Protein AF-A0A1V5NE22-F1 (afdb_monomer_lite)

Foldseek 3Di:
DDDDDDDDDDDDDDDDDDDDDDDDDDPDPPPPPPPPVVPPDDDPVNVVVVVVVVVVVCVVVVVVVLVVVLVVVLVQLQVLQVVLLVLVLVLLVVPLPLFAAFDAPVDPSNCVSSVHDPCNSATPVHGVQQKGFGTWGADSNSPWIKTKIGGHPVDPSHRAFIWIQIPVGIDGGGD

Radius of gyration: 38.91 Å; chains: 1; bounding box: 103×63×62 Å

Structure (mmCIF, N/CA/C/O backbone):
data_AF-A0A1V5NE22-F1
#
_entry.id   AF-A0A1V5NE22-F1
#
loop_
_atom_site.group_PDB
_atom_site.id
_atom_site.type_symbol
_atom_site.label_atom_id
_atom_site.label_alt_id
_atom_site.label_comp_id
_atom_site.label_asym_id
_atom_site.label_entity_id
_atom_site.label_seq_id
_atom_site.pdbx_PDB_ins_code
_atom_site.Cartn_x
_atom_site.Cartn_y
_atom_site.Cartn_z
_atom_site.occupancy
_atom_site.B_iso_or_equiv
_atom_site.auth_seq_id
_atom_site.auth_comp_id
_atom_site.auth_asym_id
_atom_site.auth_atom_id
_atom_site.pdbx_PDB_model_num
ATOM 1 N N . MET A 1 1 ? -57.851 -47.625 -23.907 1.00 41.78 1 MET A N 1
ATOM 2 C CA . MET A 1 1 ? -58.070 -48.681 -22.885 1.00 41.78 1 MET A CA 1
ATOM 3 C C . MET A 1 1 ? -57.216 -48.342 -21.673 1.00 41.78 1 MET A C 1
ATOM 5 O O . MET A 1 1 ? -56.079 -47.974 -21.876 1.00 41.78 1 MET A O 1
ATOM 9 N N . SER A 1 2 ? -57.637 -48.390 -20.420 1.00 51.41 2 SER A N 1
ATOM 10 C CA . SER A 1 2 ? -58.941 -48.638 -19.833 1.00 51.41 2 SER A CA 1
ATOM 11 C C . SER A 1 2 ? -58.967 -47.921 -18.483 1.00 51.41 2 SER A C 1
ATOM 13 O O . SER A 1 2 ? -58.038 -48.025 -17.691 1.00 51.41 2 SER A O 1
ATOM 15 N N . VAL A 1 3 ? -60.067 -47.215 -18.258 1.00 52.47 3 VAL A N 1
ATOM 16 C CA . VAL A 1 3 ? -60.581 -46.700 -16.986 1.00 52.47 3 VAL A CA 1
ATOM 17 C C . VAL A 1 3 ? -60.469 -47.747 -15.871 1.00 52.47 3 VAL A C 1
ATOM 19 O O . VAL A 1 3 ? -60.688 -48.928 -16.150 1.00 52.47 3 VAL A O 1
ATOM 22 N N . LYS A 1 4 ? -60.243 -47.305 -14.621 1.00 50.31 4 LYS A N 1
ATOM 23 C CA . LYS A 1 4 ? -61.047 -47.712 -13.445 1.00 50.31 4 LYS A CA 1
ATOM 24 C C . LYS A 1 4 ? -60.785 -46.836 -12.211 1.00 50.31 4 LYS A C 1
ATOM 26 O O . LYS A 1 4 ? -59.843 -47.031 -11.456 1.00 50.31 4 LYS A O 1
ATOM 31 N N . LYS A 1 5 ? -61.699 -45.877 -12.022 1.00 56.62 5 LYS A N 1
ATOM 32 C CA . LYS A 1 5 ? -62.072 -45.311 -10.720 1.00 56.62 5 LYS A CA 1
ATOM 33 C C . LYS A 1 5 ? -62.876 -46.372 -9.957 1.00 56.62 5 LYS A C 1
ATOM 35 O O . LYS A 1 5 ? -63.733 -47.014 -10.559 1.00 56.62 5 LYS A O 1
ATOM 40 N N . GLY A 1 6 ? -62.628 -46.525 -8.659 1.00 48.25 6 GLY A N 1
ATOM 41 C CA . GLY A 1 6 ? -63.369 -47.432 -7.780 1.00 48.25 6 GLY A CA 1
ATOM 42 C C . GLY A 1 6 ? -63.659 -46.766 -6.442 1.00 48.25 6 GLY A C 1
ATOM 43 O O . GLY A 1 6 ? -62.943 -46.983 -5.475 1.00 48.25 6 GLY A O 1
ATOM 44 N N . PHE A 1 7 ? -64.686 -45.919 -6.424 1.00 55.75 7 PHE A N 1
ATOM 45 C CA . PHE A 1 7 ? -65.321 -45.393 -5.219 1.00 55.75 7 PHE A CA 1
ATOM 46 C C . PHE A 1 7 ? -66.532 -46.283 -4.924 1.00 55.75 7 PHE A C 1
ATOM 48 O O . PHE A 1 7 ? -67.411 -46.408 -5.775 1.00 55.75 7 PHE A O 1
ATOM 55 N N . THR A 1 8 ? -66.582 -46.903 -3.747 1.00 60.53 8 THR A N 1
ATOM 56 C CA . THR A 1 8 ? -67.762 -47.635 -3.264 1.00 60.53 8 THR A CA 1
ATOM 57 C C . THR A 1 8 ? -68.163 -47.084 -1.897 1.00 60.53 8 THR A C 1
ATOM 59 O O . THR A 1 8 ? -67.344 -47.145 -0.977 1.00 60.53 8 THR A O 1
ATOM 62 N N . PRO A 1 9 ? -69.384 -46.550 -1.730 1.00 61.84 9 PRO A N 1
ATOM 63 C CA . PRO A 1 9 ? -69.903 -46.149 -0.431 1.00 61.84 9 PRO A CA 1
ATOM 64 C C . PRO A 1 9 ? -70.605 -47.331 0.252 1.00 61.84 9 PRO A C 1
ATOM 66 O O . PRO A 1 9 ? -71.352 -48.071 -0.384 1.00 61.84 9 PRO A O 1
ATOM 69 N N . THR A 1 10 ? -70.415 -47.475 1.560 1.00 58.81 10 THR A N 1
ATOM 70 C CA . THR A 1 10 ? -71.157 -48.410 2.427 1.00 58.81 10 THR A CA 1
ATOM 71 C C . THR A 1 10 ? -71.303 -47.790 3.824 1.00 58.81 10 THR A C 1
ATOM 73 O O . THR A 1 10 ? -70.493 -46.943 4.195 1.00 58.81 10 THR A O 1
ATOM 76 N N . PRO A 1 11 ? -72.358 -48.134 4.576 1.00 54.94 11 PRO A N 1
ATOM 77 C CA . PRO A 1 11 ? -73.526 -47.295 4.793 1.00 54.94 11 PRO A CA 1
ATOM 78 C C . PRO A 1 11 ? -73.454 -46.445 6.069 1.00 54.94 11 PRO A C 1
ATOM 80 O O . PRO A 1 11 ? -72.750 -46.754 7.029 1.00 54.94 11 PRO A O 1
ATOM 83 N N . ILE A 1 12 ? -74.285 -45.403 6.087 1.00 61.12 12 ILE A N 1
ATOM 84 C CA . ILE A 1 12 ? -74.740 -44.732 7.304 1.00 61.12 12 ILE A CA 1
ATOM 85 C C . ILE A 1 12 ? -75.658 -45.698 8.058 1.00 61.12 12 ILE A C 1
ATOM 87 O O . ILE A 1 12 ? -76.706 -46.082 7.543 1.00 61.12 12 ILE A O 1
ATOM 91 N N . CYS A 1 13 ? -75.299 -46.027 9.297 1.00 56.41 13 CYS A N 1
ATOM 92 C CA . CYS A 1 13 ? -76.235 -46.550 10.286 1.00 56.41 13 CYS A CA 1
ATOM 93 C C . CYS A 1 13 ? -76.357 -45.522 11.413 1.00 56.41 13 CYS A C 1
ATOM 95 O O . CYS A 1 13 ? -75.488 -45.428 12.277 1.00 56.41 13 CYS A O 1
ATOM 97 N N . ILE A 1 14 ? -77.444 -44.749 11.391 1.00 57.28 14 ILE A N 1
ATOM 98 C CA . ILE A 1 14 ? -77.956 -44.061 12.577 1.00 57.28 14 ILE A CA 1
ATOM 99 C C . ILE A 1 14 ? -78.757 -45.102 13.360 1.00 57.28 14 ILE A C 1
ATOM 101 O O . ILE A 1 14 ? -79.708 -45.681 12.836 1.00 57.28 14 ILE A O 1
ATOM 105 N N . GLN A 1 15 ? -78.360 -45.345 14.604 1.00 59.09 15 GLN A N 1
ATOM 106 C CA . GLN A 1 15 ? -79.191 -46.005 15.604 1.00 59.09 15 GLN A CA 1
ATOM 107 C C . GLN A 1 15 ? -79.179 -45.133 16.856 1.00 59.09 15 GLN A C 1
ATOM 109 O O . GLN A 1 15 ? -78.158 -44.974 17.527 1.00 59.09 15 GLN A O 1
ATOM 114 N N . ASP A 1 16 ? -80.344 -44.544 17.109 1.00 54.41 16 ASP A N 1
ATOM 115 C CA . ASP A 1 16 ? -80.778 -44.012 18.390 1.00 54.41 16 ASP A CA 1
ATOM 116 C C . ASP A 1 16 ? -80.576 -45.040 19.507 1.00 54.41 16 ASP A C 1
ATOM 118 O O . ASP A 1 16 ? -80.876 -46.223 19.351 1.00 54.41 16 ASP A O 1
ATOM 122 N N . GLY A 1 17 ? -80.113 -44.595 20.675 1.00 50.72 17 GLY A N 1
ATOM 123 C CA . GLY A 1 17 ? -79.883 -45.521 21.780 1.00 50.72 17 GLY A CA 1
ATOM 124 C C . GLY A 1 17 ? -79.472 -44.848 23.074 1.00 50.72 17 GLY A C 1
ATOM 125 O O . GLY A 1 17 ? -78.302 -44.802 23.435 1.00 50.72 17 GLY A O 1
ATOM 126 N N . LYS A 1 18 ? -80.469 -44.318 23.772 1.00 50.94 18 LYS A N 1
ATOM 127 C CA . LYS A 1 18 ? -80.394 -43.629 25.060 1.00 50.94 18 LYS A CA 1
ATOM 128 C C . LYS A 1 18 ? -79.564 -44.354 26.138 1.00 50.94 18 LYS A C 1
ATOM 130 O O . LYS A 1 18 ? -79.695 -45.549 26.371 1.00 50.94 18 LYS A O 1
ATOM 135 N N . THR A 1 19 ? -78.903 -43.521 26.946 1.00 56.97 19 THR A N 1
ATOM 136 C CA . THR A 1 19 ? -78.649 -43.667 28.397 1.00 56.97 19 THR A CA 1
ATOM 137 C C . THR A 1 19 ? -77.722 -44.783 28.896 1.00 56.97 19 THR A C 1
ATOM 139 O O . THR A 1 19 ? -78.096 -45.946 28.966 1.00 56.97 19 THR A O 1
ATOM 142 N N . LYS A 1 20 ? -76.596 -44.377 29.503 1.00 49.53 20 LYS A N 1
ATOM 143 C CA . LYS A 1 20 ? -76.372 -44.507 30.961 1.00 49.53 20 LYS A CA 1
ATOM 144 C C . LYS A 1 20 ? -75.086 -43.793 31.387 1.00 49.53 20 LYS A C 1
ATOM 146 O O . LYS A 1 20 ? -73.989 -44.171 30.990 1.00 49.53 20 LYS A O 1
ATOM 151 N N . LYS A 1 21 ? -75.226 -42.814 32.289 1.00 55.94 21 LYS A N 1
ATOM 152 C CA . LYS A 1 21 ? -74.131 -42.352 33.150 1.00 55.94 21 LYS A CA 1
ATOM 153 C C . LYS A 1 21 ? -73.584 -43.551 33.932 1.00 55.94 21 LYS A C 1
ATOM 155 O O . LYS A 1 21 ? -74.331 -44.179 34.681 1.00 55.94 21 LYS A O 1
ATOM 160 N N . LYS A 1 22 ? -72.284 -43.821 33.824 1.00 54.25 22 LYS A N 1
ATOM 161 C CA . LYS A 1 22 ? -71.523 -44.518 34.867 1.00 54.25 22 LYS A CA 1
ATOM 162 C C . LYS A 1 22 ? -70.203 -43.787 35.072 1.00 54.25 22 LYS A C 1
ATOM 164 O O . LYS A 1 22 ? -69.285 -43.909 34.271 1.00 54.25 22 LYS A O 1
ATOM 169 N N . ASN A 1 23 ? -70.145 -43.046 36.176 1.00 60.22 23 ASN A N 1
ATOM 170 C CA . ASN A 1 23 ? -68.902 -42.647 36.821 1.00 60.22 23 ASN A CA 1
ATOM 171 C C . ASN A 1 23 ? -68.035 -43.889 37.030 1.00 60.22 23 ASN A C 1
ATOM 173 O O . ASN A 1 23 ? -68.408 -44.775 37.800 1.00 60.22 23 ASN A O 1
ATOM 177 N N . ARG A 1 24 ? -66.870 -43.929 36.388 1.00 62.06 24 ARG A N 1
ATOM 178 C CA . ARG A 1 24 ? -65.737 -44.739 36.831 1.00 62.06 24 ARG A CA 1
ATOM 179 C C . ARG A 1 24 ? -64.492 -43.873 36.719 1.00 62.06 24 ARG A C 1
ATOM 181 O O . ARG A 1 24 ? -64.080 -43.542 35.616 1.00 62.06 24 ARG A O 1
ATOM 188 N N . SER A 1 25 ? -64.044 -43.448 37.902 1.00 62.47 25 SER A N 1
ATOM 189 C CA . SER A 1 25 ? -62.698 -43.031 38.322 1.00 62.47 25 SER A CA 1
ATOM 190 C C . SER A 1 25 ? -61.746 -42.501 37.239 1.00 62.47 25 SER A C 1
ATOM 192 O O . SER A 1 25 ? -61.452 -43.247 36.304 1.00 62.47 25 SER A O 1
ATOM 194 N N . PRO A 1 26 ? -61.155 -41.297 37.398 1.00 61.75 26 PRO A N 1
ATOM 195 C CA . PRO A 1 26 ? -60.102 -40.839 36.499 1.00 61.75 26 PRO A CA 1
ATOM 196 C C . PRO A 1 26 ? -58.925 -41.818 36.585 1.00 61.75 26 PRO A C 1
ATOM 198 O O . PRO A 1 26 ? -58.168 -41.820 37.556 1.00 61.75 26 PRO A O 1
ATOM 201 N N . ILE A 1 27 ? -58.802 -42.691 35.582 1.00 61.72 27 ILE A N 1
ATOM 202 C CA . ILE A 1 27 ? -57.636 -43.548 35.402 1.00 61.72 27 ILE A CA 1
ATOM 203 C C . ILE A 1 27 ? -56.489 -42.599 35.135 1.00 61.72 27 ILE A C 1
ATOM 205 O O . ILE A 1 27 ? -56.406 -42.002 34.065 1.00 61.72 27 ILE A O 1
ATOM 209 N N . SER A 1 28 ? -55.667 -42.444 36.170 1.00 61.12 28 SER A N 1
ATOM 210 C CA . SER A 1 28 ? -54.345 -41.849 36.143 1.00 61.12 28 SER A CA 1
ATOM 211 C C . SER A 1 28 ? -54.268 -40.647 35.213 1.00 61.12 28 SER A C 1
ATOM 213 O O . SER A 1 28 ? -53.890 -40.761 34.043 1.00 61.12 28 SER A O 1
ATOM 215 N N . ALA A 1 29 ? -54.511 -39.467 35.783 1.00 58.41 29 ALA A N 1
ATOM 216 C CA . ALA A 1 29 ? -53.691 -38.328 35.427 1.00 58.41 29 ALA A CA 1
ATOM 217 C C . ALA A 1 29 ? -52.235 -38.808 35.526 1.00 58.41 29 ALA A C 1
ATOM 219 O O . ALA A 1 29 ? -51.628 -38.790 36.597 1.00 58.41 29 ALA A O 1
ATOM 220 N N . ARG A 1 30 ? -51.689 -39.323 34.413 1.00 59.84 30 ARG A N 1
ATOM 221 C CA . ARG A 1 30 ? -50.259 -39.350 34.181 1.00 59.84 30 ARG A CA 1
ATOM 222 C C . ARG A 1 30 ? -49.909 -37.898 34.354 1.00 59.84 30 ARG A C 1
ATOM 224 O O . ARG A 1 30 ? -50.181 -37.073 33.484 1.00 59.84 30 ARG A O 1
ATOM 231 N N . LYS A 1 31 ? -49.410 -37.596 35.546 1.00 55.75 31 LYS A N 1
ATOM 232 C CA . LYS A 1 31 ? -48.674 -36.402 35.876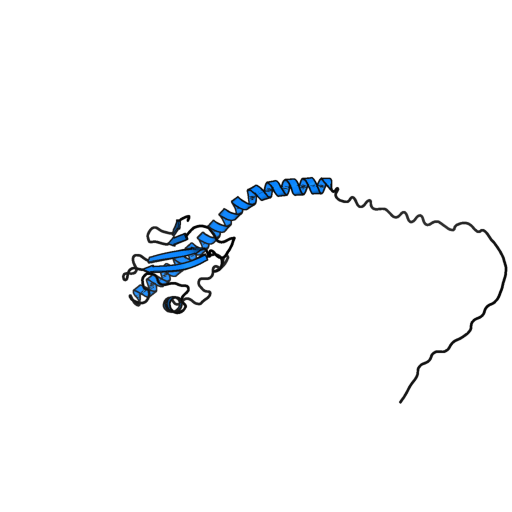 1.00 55.75 31 LYS A CA 1
ATOM 233 C C . LYS A 1 31 ? -47.530 -36.421 34.874 1.00 55.75 31 LYS A C 1
ATOM 235 O O . LYS A 1 31 ? -46.441 -36.900 35.164 1.00 55.75 31 LYS A O 1
ATOM 240 N N . ARG A 1 32 ? -47.802 -35.957 33.651 1.00 58.75 32 ARG A N 1
ATOM 241 C CA . ARG A 1 32 ? -46.815 -35.408 32.748 1.00 58.75 32 ARG A CA 1
ATOM 242 C C . ARG A 1 32 ? -46.366 -34.188 33.523 1.00 58.75 32 ARG A C 1
ATOM 244 O O . ARG A 1 32 ? -46.860 -33.083 33.324 1.00 58.75 32 ARG A O 1
ATOM 251 N N . GLN A 1 33 ? -45.506 -34.439 34.512 1.00 58.06 33 GLN A N 1
ATOM 252 C CA . GLN A 1 33 ? -44.512 -33.494 34.939 1.00 58.06 33 GLN A CA 1
ATOM 253 C C . GLN A 1 33 ? -43.794 -33.211 33.632 1.00 58.06 33 GLN A C 1
ATOM 255 O O . GLN A 1 33 ? -42.890 -33.925 33.219 1.00 58.06 33 GLN A O 1
ATOM 260 N N . MET A 1 34 ? -44.322 -32.236 32.891 1.00 59.91 34 MET A N 1
ATOM 261 C CA . MET A 1 34 ? -43.476 -31.419 32.072 1.00 59.91 34 MET A CA 1
ATOM 262 C C . MET A 1 34 ? -42.465 -30.933 33.088 1.00 59.91 34 MET A C 1
ATOM 264 O O . MET A 1 34 ? -42.768 -30.066 33.909 1.00 59.91 34 MET A O 1
ATOM 268 N N . GLU A 1 35 ? -41.316 -31.601 33.111 1.00 61.19 35 GLU A N 1
ATOM 269 C CA . GLU A 1 35 ? -40.060 -30.952 33.382 1.00 61.19 35 GLU A CA 1
ATOM 270 C C . GLU A 1 35 ? -40.098 -29.699 32.517 1.00 61.19 35 GLU A C 1
ATOM 272 O O . GLU A 1 35 ? -39.703 -29.685 31.353 1.00 61.19 35 GLU A O 1
ATOM 277 N N . ARG A 1 36 ? -40.679 -28.629 33.064 1.00 62.88 36 ARG A N 1
ATOM 278 C CA . ARG A 1 36 ? -40.327 -27.286 32.678 1.00 62.88 36 ARG A CA 1
ATOM 279 C C . ARG A 1 36 ? -38.875 -27.239 33.105 1.00 62.88 36 ARG A C 1
ATOM 281 O O . ARG A 1 36 ? -38.576 -26.847 34.227 1.00 62.88 36 ARG A O 1
ATOM 288 N N . LYS A 1 37 ? -37.983 -27.746 32.247 1.00 63.09 37 LYS A N 1
ATOM 289 C CA . LYS A 1 37 ? -36.608 -27.291 32.220 1.00 63.09 37 LYS A CA 1
ATOM 290 C C . LYS A 1 37 ? -36.796 -25.790 32.187 1.00 63.09 37 LYS A C 1
ATOM 292 O O . LYS A 1 37 ? -37.324 -25.271 31.205 1.00 63.09 37 LYS A O 1
ATOM 297 N N . LEU A 1 38 ? -36.579 -25.141 33.332 1.00 65.19 38 LEU A N 1
ATOM 298 C CA . LEU A 1 38 ? -36.508 -23.698 33.400 1.00 65.19 38 LEU A CA 1
ATOM 299 C C . LEU A 1 38 ? -35.460 -23.382 32.348 1.00 65.19 38 LEU A C 1
ATOM 301 O O . LEU A 1 38 ? -34.278 -23.650 32.560 1.00 65.19 38 LEU A O 1
ATOM 305 N N . ALA A 1 39 ? -35.907 -22.948 31.174 1.00 65.31 39 ALA A N 1
ATOM 306 C CA . ALA A 1 39 ? -35.027 -22.352 30.208 1.00 65.31 39 ALA A CA 1
ATOM 307 C C . ALA A 1 39 ? -34.536 -21.101 30.930 1.00 65.31 39 ALA A C 1
ATOM 309 O O . ALA A 1 39 ? -35.238 -20.094 30.994 1.00 65.31 39 ALA A O 1
ATOM 310 N N . LYS A 1 40 ? -33.397 -21.237 31.615 1.00 72.81 40 LYS A N 1
ATOM 311 C CA . LYS A 1 40 ? -32.613 -20.129 32.141 1.00 72.81 40 LYS A CA 1
ATOM 312 C C . LYS A 1 40 ? -32.161 -19.364 30.905 1.00 72.81 40 LYS A C 1
ATOM 314 O O . LYS A 1 40 ? -31.131 -19.670 30.320 1.00 72.81 40 LYS A O 1
ATOM 319 N N . GLY A 1 41 ? -33.034 -18.485 30.430 1.00 75.69 41 GLY A N 1
ATOM 320 C CA . GLY A 1 41 ? -32.709 -17.524 29.396 1.00 75.69 41 GLY A CA 1
ATOM 321 C C . GLY A 1 41 ? -31.748 -16.494 29.969 1.00 75.69 41 GLY A C 1
ATOM 322 O O . GLY A 1 41 ? -31.822 -16.166 31.155 1.00 75.69 41 GLY A O 1
ATOM 323 N N . PHE A 1 42 ? -30.857 -16.005 29.114 1.00 79.19 42 PHE A N 1
ATOM 324 C CA . PHE A 1 42 ? -30.038 -14.831 29.387 1.00 79.19 42 PHE A CA 1
ATOM 325 C C . PHE A 1 42 ? -30.960 -13.668 29.761 1.00 79.19 42 PHE A C 1
ATOM 327 O O . PHE A 1 42 ? -31.977 -13.440 29.097 1.00 79.19 42 PHE A O 1
ATOM 334 N N . THR A 1 43 ? -30.651 -12.950 30.837 1.00 89.50 43 THR A N 1
ATOM 335 C CA . THR A 1 43 ? -31.452 -11.770 31.178 1.00 89.50 43 THR A CA 1
ATOM 336 C C . THR A 1 43 ? -31.117 -10.637 30.205 1.00 89.50 43 THR A C 1
ATOM 338 O O . THR A 1 43 ? -29.977 -10.507 29.759 1.00 89.50 43 THR A O 1
ATOM 341 N N . LEU A 1 44 ? -32.093 -9.787 29.866 1.00 89.25 44 LEU A N 1
ATOM 342 C CA . LEU A 1 44 ? -31.851 -8.626 28.993 1.00 89.25 44 LEU A CA 1
ATOM 343 C C . LEU A 1 44 ? -30.770 -7.705 29.586 1.00 89.25 44 LEU A C 1
ATOM 345 O O . LEU A 1 44 ? -29.967 -7.135 28.855 1.00 89.25 44 LEU A O 1
ATOM 349 N N . VAL A 1 45 ? -30.708 -7.626 30.917 1.00 92.44 45 VAL A N 1
ATOM 350 C CA . VAL A 1 45 ? -29.697 -6.861 31.658 1.00 92.44 45 VAL A CA 1
ATOM 351 C C . VAL A 1 45 ? -28.291 -7.429 31.449 1.00 92.44 45 VAL A C 1
ATOM 353 O O . VAL A 1 45 ? -27.348 -6.673 31.244 1.00 92.44 45 VAL A O 1
ATOM 356 N N . GLU A 1 46 ? -28.145 -8.751 31.449 1.00 90.75 46 GLU A N 1
ATOM 357 C CA . GLU A 1 46 ? -26.862 -9.423 31.220 1.00 90.75 46 GLU A CA 1
ATOM 358 C C . GLU A 1 46 ? -26.343 -9.148 29.806 1.00 90.75 46 GLU A C 1
ATOM 360 O O . GLU A 1 46 ? -25.163 -8.869 29.620 1.00 90.75 46 GLU A O 1
ATOM 365 N N . LEU A 1 47 ? -27.241 -9.092 28.818 1.00 90.75 47 LEU A N 1
ATOM 366 C CA . LEU A 1 47 ? -26.879 -8.696 27.459 1.00 90.75 47 LEU A CA 1
ATOM 367 C C . LEU A 1 47 ? -26.525 -7.200 27.352 1.00 90.75 47 LEU A C 1
ATOM 369 O O . LEU A 1 47 ? -25.571 -6.857 26.659 1.00 90.75 47 LEU A O 1
ATOM 373 N N . MET A 1 48 ? -27.246 -6.318 28.054 1.00 93.31 48 MET A N 1
ATOM 374 C CA . MET A 1 48 ? -26.987 -4.867 28.065 1.00 93.31 48 MET A CA 1
ATOM 375 C C . MET A 1 48 ? -25.578 -4.532 28.566 1.00 93.31 48 MET A C 1
ATOM 377 O O . MET A 1 48 ? -24.885 -3.709 27.971 1.00 93.31 48 MET A O 1
ATOM 381 N N . VAL A 1 49 ? -25.132 -5.180 29.646 1.00 94.56 49 VAL A N 1
ATOM 382 C CA . VAL A 1 49 ? -23.789 -4.939 30.195 1.00 94.56 49 VAL A CA 1
ATOM 383 C C . VAL A 1 49 ? -22.708 -5.461 29.246 1.00 94.56 49 VAL A C 1
ATOM 385 O O . VAL A 1 49 ? -21.683 -4.806 29.068 1.00 94.56 49 VAL A O 1
ATOM 388 N N . VAL A 1 50 ? -22.944 -6.593 28.575 1.00 95.38 50 VAL A N 1
ATOM 389 C CA . VAL A 1 50 ? -21.988 -7.153 27.607 1.00 95.38 50 VAL A CA 1
ATOM 390 C C . VAL A 1 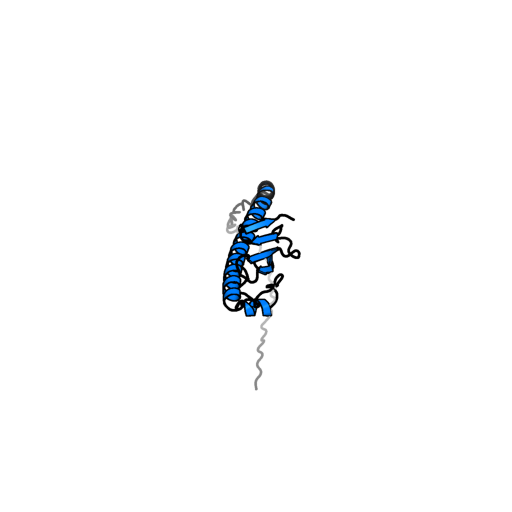50 ? -21.800 -6.220 26.412 1.00 95.38 50 VAL A C 1
ATOM 392 O O . VAL A 1 50 ? -20.661 -5.903 26.074 1.00 95.38 50 VAL A O 1
ATOM 395 N N . ILE A 1 51 ? -22.885 -5.726 25.803 1.00 95.38 51 ILE A N 1
ATOM 396 C CA . ILE A 1 51 ? -22.760 -4.800 24.665 1.00 95.38 51 ILE A CA 1
ATOM 397 C C . ILE A 1 51 ? -22.098 -3.478 25.072 1.00 95.38 51 ILE A C 1
ATOM 399 O O . ILE A 1 51 ? -21.359 -2.906 24.276 1.00 95.38 51 ILE A O 1
ATOM 403 N N . LEU A 1 52 ? -22.302 -3.022 26.314 1.00 96.25 52 LEU A N 1
ATOM 404 C CA . LEU A 1 52 ? -21.672 -1.812 26.841 1.00 96.25 52 LEU A CA 1
ATOM 405 C C . LEU A 1 52 ? -20.152 -1.983 26.942 1.00 96.25 52 LEU A C 1
ATOM 407 O O . LEU A 1 52 ? -19.405 -1.121 26.485 1.00 96.25 52 LEU A O 1
ATOM 411 N N . ILE A 1 53 ? -19.682 -3.108 27.485 1.00 96.50 53 ILE A N 1
ATOM 412 C CA . ILE A 1 53 ? -18.244 -3.389 27.585 1.00 96.50 53 ILE A CA 1
ATOM 413 C C . ILE A 1 53 ? -17.629 -3.559 26.189 1.00 96.50 53 ILE A C 1
ATOM 415 O O . ILE A 1 53 ? -16.577 -2.984 25.914 1.00 96.50 53 ILE A O 1
ATOM 419 N N . VAL A 1 54 ? -18.291 -4.291 25.283 1.00 96.31 54 VAL A N 1
ATOM 420 C CA . VAL A 1 54 ? -17.811 -4.467 23.900 1.00 96.31 54 VAL A CA 1
ATOM 421 C C . VAL A 1 54 ? -17.721 -3.126 23.169 1.00 96.31 54 VAL A C 1
ATOM 423 O O . VAL A 1 54 ? -16.745 -2.903 22.459 1.00 96.31 54 VAL A O 1
ATOM 426 N N . ALA A 1 55 ? -18.668 -2.206 23.379 1.00 96.69 55 ALA A N 1
ATOM 427 C CA . ALA A 1 55 ? -18.623 -0.873 22.778 1.00 96.69 55 ALA A CA 1
ATOM 428 C C . ALA A 1 55 ? -17.396 -0.059 23.230 1.00 96.69 55 ALA A C 1
ATOM 430 O O . ALA A 1 55 ? -16.761 0.600 22.407 1.00 96.69 55 ALA A O 1
ATOM 431 N N . ILE A 1 56 ? -17.023 -0.140 24.513 1.00 96.25 56 ILE A N 1
ATOM 432 C CA . ILE A 1 56 ? -15.829 0.536 25.050 1.00 96.25 56 ILE A CA 1
ATOM 433 C C . ILE A 1 56 ? -14.545 -0.095 24.497 1.00 96.25 56 ILE A C 1
ATOM 435 O O . ILE A 1 56 ? -13.615 0.616 24.131 1.00 96.25 56 ILE A O 1
ATOM 439 N N . LEU A 1 57 ? -14.478 -1.427 24.412 1.00 96.94 57 LEU A N 1
ATOM 440 C CA . LEU A 1 57 ? -13.304 -2.100 23.850 1.00 96.94 57 LEU A CA 1
ATOM 441 C C . LEU A 1 57 ? -13.146 -1.801 22.354 1.00 96.94 57 LEU A C 1
ATOM 443 O O . LEU A 1 57 ? -12.036 -1.546 21.890 1.00 96.94 57 LEU A O 1
ATOM 447 N N . ALA A 1 58 ? -14.251 -1.794 21.606 1.00 95.38 58 ALA A N 1
ATOM 448 C CA . ALA A 1 58 ? -14.243 -1.526 20.175 1.00 95.38 58 ALA A CA 1
ATOM 449 C C . ALA A 1 58 ? -13.776 -0.099 19.852 1.00 95.38 58 ALA A C 1
ATOM 451 O O . ALA A 1 58 ? -13.017 0.078 18.899 1.00 95.38 58 ALA A O 1
ATOM 452 N N . SER A 1 59 ? -14.161 0.905 20.651 1.00 95.50 59 SER A N 1
ATOM 453 C CA . SER A 1 59 ? -13.782 2.302 20.395 1.00 95.50 59 SER A CA 1
ATOM 454 C C . SER A 1 59 ? -12.268 2.535 20.440 1.00 95.50 59 SER A C 1
ATOM 456 O O . SER A 1 59 ? -11.755 3.338 19.666 1.00 95.50 59 SER A O 1
ATOM 458 N N . VAL A 1 60 ? -11.544 1.801 21.292 1.00 94.31 60 VAL A N 1
ATOM 459 C CA . VAL A 1 60 ? -10.075 1.872 21.389 1.00 94.31 60 VAL A CA 1
ATOM 460 C C . VAL A 1 60 ? -9.395 0.911 20.410 1.00 94.31 60 VAL A C 1
ATOM 462 O O . VAL A 1 60 ? -8.348 1.231 19.852 1.00 94.31 60 VAL A O 1
ATOM 465 N N . ALA A 1 61 ? -9.977 -0.266 20.170 1.00 92.81 61 ALA A N 1
ATOM 466 C CA . ALA A 1 61 ? -9.365 -1.285 19.322 1.00 92.81 61 ALA A CA 1
ATOM 467 C C . ALA A 1 61 ? -9.343 -0.904 17.833 1.00 92.81 61 ALA A C 1
ATOM 469 O O . ALA A 1 61 ? -8.350 -1.169 17.157 1.00 92.81 61 ALA A O 1
ATOM 470 N N . ILE A 1 62 ? -10.410 -0.278 17.322 1.00 90.81 62 ILE A N 1
ATOM 471 C CA . ILE A 1 62 ? -10.533 0.082 15.900 1.00 90.81 62 ILE A CA 1
ATOM 472 C C . ILE A 1 62 ? -9.397 1.004 15.416 1.00 90.81 62 ILE A C 1
ATOM 474 O O . ILE A 1 62 ? -8.745 0.629 14.441 1.00 90.81 62 ILE A O 1
ATOM 478 N N . PRO A 1 63 ? -9.098 2.160 16.047 1.00 89.69 63 PRO A N 1
ATOM 479 C CA . PRO A 1 63 ? -8.042 3.049 15.553 1.00 89.69 63 PRO A CA 1
ATOM 480 C C . PRO A 1 63 ? -6.655 2.396 15.592 1.00 89.69 63 PRO A C 1
ATOM 482 O O . PRO A 1 63 ? -5.879 2.541 14.653 1.00 89.69 63 PRO A O 1
ATOM 485 N N . ILE A 1 64 ? -6.362 1.604 16.631 1.00 92.12 64 ILE A N 1
ATOM 486 C CA . ILE A 1 64 ? -5.092 0.870 16.736 1.00 92.12 64 ILE A CA 1
ATOM 487 C C . ILE A 1 64 ? -4.975 -0.170 15.618 1.00 92.12 64 ILE A C 1
ATOM 489 O O . ILE A 1 64 ? -3.910 -0.348 15.030 1.00 92.12 64 ILE A O 1
ATOM 493 N N . MET A 1 65 ? -6.061 -0.890 15.335 1.00 91.31 65 MET A N 1
ATOM 494 C CA . MET A 1 65 ? -6.058 -1.928 14.311 1.00 91.31 65 MET A CA 1
ATOM 495 C C . MET A 1 65 ? -5.929 -1.342 12.904 1.00 91.31 65 MET A C 1
ATOM 497 O O . MET A 1 65 ? -5.219 -1.930 12.094 1.00 91.31 65 MET A O 1
ATOM 501 N N . ARG A 1 66 ? -6.531 -0.174 12.640 1.00 88.50 66 ARG A N 1
ATOM 502 C CA . ARG A 1 66 ? -6.384 0.549 11.367 1.00 88.50 66 ARG A CA 1
ATOM 503 C C . ARG A 1 66 ? -4.924 0.872 11.058 1.00 88.50 66 ARG A C 1
ATOM 505 O O . ARG A 1 66 ? -4.413 0.361 10.073 1.00 88.50 66 ARG A O 1
ATOM 512 N N . GLY A 1 67 ? -4.200 1.520 11.975 1.00 89.50 67 GLY A N 1
ATOM 513 C CA . GLY A 1 67 ? -2.781 1.832 11.748 1.00 89.50 67 GLY A CA 1
ATOM 514 C C . GLY A 1 67 ? -1.891 0.597 11.524 1.00 89.50 67 GLY A C 1
ATOM 515 O O . GLY A 1 67 ? -0.912 0.653 10.785 1.00 89.50 67 GLY A O 1
ATOM 516 N N . ARG A 1 68 ? -2.237 -0.561 12.111 1.00 91.50 68 ARG A N 1
ATOM 517 C CA . ARG A 1 68 ? -1.526 -1.828 11.844 1.00 91.50 68 ARG A CA 1
ATOM 518 C C . ARG A 1 68 ? -1.820 -2.393 10.457 1.00 91.50 68 ARG A C 1
ATOM 520 O O . ARG A 1 68 ? -0.931 -2.998 9.864 1.00 91.50 68 ARG A O 1
ATOM 527 N N . ILE A 1 69 ? -3.054 -2.246 9.983 1.00 90.88 69 ILE A N 1
ATOM 528 C CA . ILE A 1 69 ? -3.449 -2.644 8.631 1.00 90.88 69 ILE A CA 1
ATOM 529 C C . ILE A 1 69 ? -2.756 -1.729 7.620 1.00 90.88 69 ILE A C 1
ATOM 531 O O . ILE A 1 69 ? -2.161 -2.239 6.680 1.00 90.88 69 ILE A O 1
ATOM 535 N N . ASP A 1 70 ? -2.729 -0.419 7.858 1.00 90.56 70 ASP A N 1
ATOM 536 C CA . ASP A 1 70 ? -2.076 0.547 6.967 1.00 90.56 70 ASP A CA 1
ATOM 537 C C . ASP A 1 70 ? -0.566 0.301 6.879 1.00 90.56 70 ASP A C 1
ATOM 539 O O . ASP A 1 70 ? -0.001 0.245 5.789 1.00 90.56 70 ASP A O 1
ATOM 543 N N . ALA A 1 71 ? 0.091 0.031 8.011 1.00 90.00 71 ALA A N 1
ATOM 544 C CA . ALA A 1 71 ? 1.496 -0.372 8.019 1.00 90.00 71 ALA A CA 1
ATOM 545 C C . ALA A 1 71 ? 1.741 -1.683 7.245 1.00 90.00 71 ALA A C 1
ATOM 547 O O . ALA A 1 71 ? 2.773 -1.830 6.591 1.00 90.00 71 ALA A O 1
ATOM 548 N N . ALA A 1 72 ? 0.801 -2.634 7.293 1.00 91.81 72 ALA A N 1
ATOM 549 C CA . ALA A 1 72 ? 0.891 -3.870 6.518 1.00 91.81 72 ALA A CA 1
ATOM 550 C C . ALA A 1 72 ? 0.709 -3.615 5.011 1.00 91.81 72 ALA A C 1
ATOM 552 O O . ALA A 1 72 ? 1.482 -4.157 4.223 1.00 91.81 72 ALA A O 1
ATOM 553 N N . LYS A 1 73 ? -0.240 -2.749 4.624 1.00 90.38 73 LYS A N 1
ATOM 554 C CA . LYS A 1 73 ? -0.432 -2.295 3.236 1.00 90.38 73 LYS A CA 1
ATOM 555 C C . LYS A 1 73 ? 0.843 -1.668 2.687 1.00 90.38 73 LYS A C 1
ATOM 557 O O . LYS A 1 73 ? 1.327 -2.073 1.635 1.00 90.38 73 LYS A O 1
ATOM 562 N N . TRP A 1 74 ? 1.444 -0.749 3.443 1.00 91.25 74 TRP A N 1
ATOM 563 C CA . TRP A 1 74 ? 2.693 -0.107 3.043 1.00 91.25 74 TRP A CA 1
ATOM 564 C C . TRP A 1 74 ? 3.882 -1.062 3.000 1.00 91.25 74 TRP A C 1
ATOM 566 O O . TRP A 1 74 ? 4.730 -0.933 2.122 1.00 91.25 74 TRP A O 1
ATOM 576 N N . SER A 1 75 ? 3.949 -2.044 3.901 1.00 92.19 75 SER A N 1
ATOM 577 C CA . SER A 1 75 ? 5.001 -3.063 3.862 1.00 92.19 75 SER A CA 1
ATOM 578 C C . SER A 1 75 ? 4.915 -3.938 2.611 1.00 92.19 75 SER A C 1
ATOM 580 O O . SER A 1 75 ? 5.953 -4.335 2.084 1.00 92.19 75 SER A O 1
ATOM 582 N N . GLU A 1 76 ? 3.706 -4.264 2.150 1.00 91.31 76 GLU A N 1
ATOM 583 C CA . GLU A 1 76 ? 3.510 -5.014 0.910 1.00 91.31 76 GLU A CA 1
ATOM 584 C C . GLU A 1 76 ? 3.839 -4.150 -0.312 1.00 91.31 76 GLU A C 1
ATOM 586 O O . GLU A 1 76 ? 4.645 -4.553 -1.151 1.00 91.31 76 GLU A O 1
ATOM 591 N N . ALA A 1 77 ? 3.318 -2.921 -0.353 1.00 90.50 77 ALA A N 1
ATOM 592 C CA . ALA A 1 77 ? 3.632 -1.949 -1.393 1.00 90.50 77 ALA A CA 1
ATOM 593 C C . ALA A 1 77 ? 5.145 -1.709 -1.536 1.00 90.50 77 ALA A C 1
ATOM 595 O O . ALA A 1 77 ? 5.660 -1.680 -2.652 1.00 90.50 77 ALA A O 1
ATOM 596 N N . ALA A 1 78 ? 5.876 -1.602 -0.421 1.00 91.44 78 ALA A N 1
ATOM 597 C CA . ALA A 1 78 ? 7.327 -1.440 -0.422 1.00 91.44 78 ALA A CA 1
ATOM 598 C C . ALA A 1 78 ? 8.055 -2.638 -1.057 1.00 91.44 78 ALA A C 1
ATOM 600 O O . ALA A 1 78 ? 9.040 -2.456 -1.777 1.00 91.44 78 ALA A O 1
ATOM 601 N N . ALA A 1 79 ? 7.573 -3.863 -0.822 1.00 91.81 79 ALA A N 1
ATOM 602 C CA . ALA A 1 79 ? 8.137 -5.070 -1.426 1.00 91.81 79 ALA A CA 1
ATOM 603 C C . ALA A 1 79 ? 7.880 -5.119 -2.943 1.00 91.81 79 ALA A C 1
ATOM 605 O O . ALA A 1 79 ? 8.795 -5.420 -3.719 1.00 91.81 79 ALA A O 1
ATOM 606 N N . THR A 1 80 ? 6.669 -4.762 -3.379 1.00 90.50 80 THR A N 1
ATOM 607 C CA . THR A 1 80 ? 6.329 -4.663 -4.806 1.00 90.50 80 THR A CA 1
ATOM 608 C C . THR A 1 80 ? 7.147 -3.568 -5.492 1.00 90.50 80 THR A C 1
ATOM 610 O O . THR A 1 80 ? 7.764 -3.823 -6.525 1.00 90.50 80 THR A O 1
ATOM 613 N N . ALA A 1 81 ? 7.262 -2.385 -4.880 1.00 90.81 81 ALA A N 1
ATOM 614 C CA . ALA A 1 81 ? 8.097 -1.291 -5.377 1.00 90.81 81 ALA A CA 1
ATOM 615 C C . ALA A 1 81 ? 9.575 -1.702 -5.502 1.00 90.81 81 ALA A C 1
ATOM 617 O O . ALA A 1 81 ? 10.235 -1.370 -6.486 1.00 90.81 81 ALA A O 1
ATOM 618 N N . GLY A 1 82 ? 10.095 -2.481 -4.547 1.00 91.06 82 GLY A N 1
ATOM 619 C CA . GLY A 1 82 ? 11.445 -3.043 -4.625 1.00 91.06 82 GLY A CA 1
ATOM 620 C C . GLY A 1 82 ? 11.631 -3.989 -5.814 1.00 91.06 82 GLY A C 1
ATOM 621 O O . GLY A 1 82 ? 12.650 -3.927 -6.499 1.00 91.06 82 GLY A O 1
ATOM 622 N N . THR A 1 83 ? 10.628 -4.821 -6.096 1.00 91.38 83 THR A N 1
ATOM 623 C CA . THR A 1 83 ? 10.634 -5.735 -7.250 1.00 91.38 83 THR A CA 1
ATOM 624 C C . THR A 1 83 ? 10.639 -4.961 -8.568 1.00 91.38 83 THR A C 1
ATOM 626 O O . THR A 1 83 ? 11.442 -5.258 -9.453 1.00 91.38 83 THR A O 1
ATOM 629 N N . ILE A 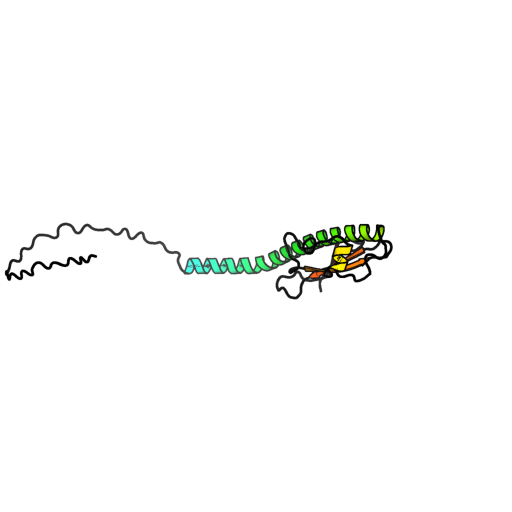1 84 ? 9.815 -3.916 -8.670 1.00 90.38 84 ILE A N 1
ATOM 630 C CA . ILE A 1 84 ? 9.780 -3.028 -9.839 1.00 90.38 84 ILE A CA 1
ATOM 631 C C . ILE A 1 84 ? 11.119 -2.332 -10.025 1.00 90.38 84 ILE A C 1
ATOM 633 O O . ILE A 1 84 ? 11.657 -2.352 -11.123 1.00 90.38 84 ILE A O 1
ATOM 637 N N . ARG A 1 85 ? 11.714 -1.784 -8.961 1.00 90.25 85 ARG A N 1
ATOM 638 C CA . ARG A 1 85 ? 13.020 -1.120 -9.048 1.00 90.25 85 ARG A CA 1
ATOM 639 C C . ARG A 1 85 ? 14.100 -2.033 -9.630 1.00 90.25 85 ARG A C 1
ATOM 641 O O . ARG A 1 85 ? 14.934 -1.580 -10.410 1.00 90.25 85 ARG A O 1
ATOM 648 N N . VAL A 1 86 ? 14.097 -3.313 -9.256 1.00 91.25 86 VAL A N 1
ATOM 649 C CA . VAL A 1 86 ? 15.026 -4.302 -9.822 1.00 91.25 86 VAL A CA 1
ATOM 650 C C . VAL A 1 86 ? 14.726 -4.557 -11.300 1.00 91.25 86 VAL A C 1
ATOM 652 O O . VAL A 1 86 ? 15.662 -4.602 -12.096 1.00 91.25 86 VAL A O 1
ATOM 655 N N . ALA A 1 87 ? 13.451 -4.683 -11.679 1.00 90.50 87 ALA A N 1
ATOM 656 C CA . ALA A 1 87 ? 13.047 -4.878 -13.071 1.00 90.50 87 ALA A CA 1
ATOM 657 C C . AL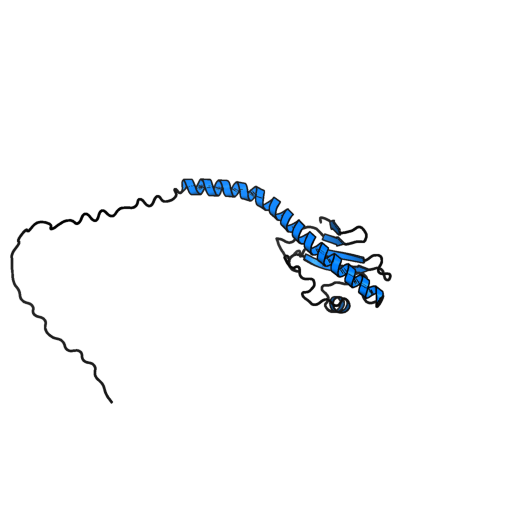A A 1 87 ? 13.407 -3.674 -13.956 1.00 90.50 87 ALA A C 1
ATOM 659 O O . ALA A 1 87 ? 14.011 -3.858 -15.007 1.00 90.50 87 ALA A O 1
ATOM 660 N N . VAL A 1 88 ? 13.129 -2.454 -13.494 1.00 89.81 88 VAL A N 1
ATOM 661 C CA . VAL A 1 88 ? 13.479 -1.195 -14.171 1.00 89.81 88 VAL A CA 1
ATOM 662 C C . VAL A 1 88 ? 14.988 -1.089 -14.349 1.00 89.81 88 VAL A C 1
ATOM 664 O O . VAL A 1 88 ? 15.463 -0.818 -15.445 1.00 89.81 88 VAL A O 1
ATOM 667 N N . LYS A 1 89 ? 15.770 -1.398 -13.307 1.00 89.44 89 LYS A N 1
ATOM 668 C CA . LYS A 1 89 ? 17.235 -1.406 -13.405 1.00 89.44 89 LYS A CA 1
ATOM 669 C C . LYS A 1 89 ? 17.748 -2.406 -14.440 1.00 89.44 89 LYS A C 1
ATOM 671 O O . LYS A 1 89 ? 18.682 -2.102 -15.181 1.00 89.44 89 LYS A O 1
ATOM 676 N N . ALA A 1 90 ? 17.172 -3.606 -14.467 1.00 90.00 90 ALA A N 1
ATOM 677 C CA . ALA A 1 90 ? 17.529 -4.616 -15.454 1.00 90.00 90 ALA A CA 1
ATOM 678 C C . ALA A 1 90 ? 17.168 -4.152 -16.873 1.00 90.00 90 ALA A C 1
ATOM 680 O O . ALA A 1 90 ? 17.995 -4.274 -17.771 1.00 90.00 90 ALA A O 1
ATOM 681 N N . ALA A 1 91 ? 15.985 -3.561 -17.050 1.00 89.50 91 ALA A N 1
ATOM 682 C CA . ALA A 1 91 ? 15.516 -3.052 -18.330 1.00 89.50 91 ALA A CA 1
ATOM 683 C C . ALA A 1 91 ? 16.411 -1.914 -18.851 1.00 89.50 91 ALA A C 1
ATOM 685 O O . ALA A 1 91 ? 16.894 -2.013 -19.972 1.00 89.50 91 ALA A O 1
ATOM 686 N N . LEU A 1 92 ? 16.742 -0.917 -18.022 1.00 87.62 92 LEU A N 1
ATOM 687 C CA . LEU A 1 92 ? 17.629 0.197 -18.400 1.00 87.62 92 LEU A CA 1
ATOM 688 C C . LEU A 1 92 ? 19.055 -0.251 -18.749 1.00 87.62 92 LEU A C 1
ATOM 690 O O . LEU A 1 92 ? 19.749 0.405 -19.520 1.00 87.62 92 LEU A O 1
ATOM 694 N N . THR A 1 93 ? 19.501 -1.384 -18.196 1.00 87.69 93 THR A N 1
ATOM 695 C CA . THR A 1 93 ? 20.793 -1.984 -18.566 1.00 87.69 93 THR A CA 1
ATOM 696 C C . THR A 1 93 ? 20.744 -2.632 -19.957 1.00 87.69 93 THR A C 1
ATOM 698 O O . THR A 1 93 ? 21.765 -2.683 -20.642 1.00 87.69 93 THR A O 1
ATOM 701 N N . GLU A 1 94 ? 19.585 -3.160 -20.367 1.00 88.81 94 GLU A N 1
ATOM 702 C CA . GLU A 1 94 ? 19.369 -3.760 -21.692 1.00 88.81 94 GLU A CA 1
ATOM 703 C C . GLU A 1 94 ? 19.128 -2.681 -22.762 1.00 88.81 94 GLU A C 1
ATOM 705 O O . GLU A 1 94 ? 19.735 -2.735 -23.833 1.00 88.81 94 GLU A O 1
ATOM 710 N N . ASP A 1 95 ? 18.270 -1.706 -22.461 1.00 87.75 95 ASP A N 1
ATOM 711 C CA . ASP A 1 95 ? 17.896 -0.597 -23.336 1.00 87.75 95 ASP A CA 1
ATOM 712 C C . ASP A 1 95 ? 17.667 0.678 -22.499 1.00 87.75 95 ASP A C 1
ATOM 714 O O . ASP A 1 95 ? 16.729 0.724 -21.701 1.00 87.75 95 ASP A O 1
ATOM 718 N N . PRO A 1 96 ? 18.490 1.730 -22.662 1.00 81.38 96 PRO A N 1
ATOM 719 C CA . PRO A 1 96 ? 18.387 2.944 -21.854 1.00 81.38 96 PRO A CA 1
ATOM 720 C C . PRO A 1 96 ? 17.121 3.772 -22.126 1.00 81.38 96 PRO A C 1
ATOM 722 O O . PRO A 1 96 ? 16.841 4.681 -21.356 1.00 81.38 96 PRO A O 1
ATOM 725 N N . ALA A 1 97 ? 16.365 3.487 -23.194 1.00 82.38 97 ALA A N 1
ATOM 726 C CA . ALA A 1 97 ? 15.147 4.221 -23.553 1.00 82.38 97 ALA A CA 1
ATOM 727 C C . ALA A 1 97 ? 13.846 3.470 -23.201 1.00 82.38 97 ALA A C 1
ATOM 729 O O . ALA A 1 97 ? 12.768 3.866 -23.631 1.00 82.38 97 ALA A O 1
ATOM 730 N N . VAL A 1 98 ? 13.935 2.357 -22.465 1.00 84.06 98 VAL A N 1
ATOM 731 C CA . VAL A 1 98 ? 12.782 1.484 -22.175 1.00 84.06 98 VAL A CA 1
ATOM 732 C C . VAL A 1 98 ? 11.829 2.031 -21.110 1.00 84.06 98 VAL A C 1
ATOM 734 O O . VAL A 1 98 ? 10.674 1.617 -21.071 1.00 84.06 98 VAL A O 1
ATOM 737 N N . VAL A 1 99 ? 12.315 2.915 -20.238 1.00 82.00 99 VAL A N 1
ATOM 738 C CA . VAL A 1 99 ? 11.522 3.598 -19.210 1.00 82.00 99 VAL A CA 1
ATOM 739 C C . VAL A 1 99 ? 11.905 5.067 -19.214 1.00 82.00 99 VAL A C 1
ATOM 741 O O . VAL A 1 99 ? 13.092 5.391 -19.145 1.00 82.00 99 VAL A O 1
ATOM 744 N N . GLU A 1 100 ? 10.904 5.935 -19.262 1.00 81.00 100 GLU A N 1
ATOM 745 C CA . GLU A 1 100 ? 11.063 7.382 -19.170 1.00 81.00 100 GLU A CA 1
ATOM 746 C C . GLU A 1 100 ? 10.557 7.915 -17.821 1.00 81.00 100 GLU A C 1
ATOM 748 O O . GLU A 1 100 ? 9.810 7.260 -17.093 1.00 81.00 100 GLU A O 1
ATOM 753 N N . ASP A 1 101 ? 10.997 9.124 -17.470 1.00 82.12 101 ASP A N 1
ATOM 754 C CA . ASP A 1 101 ? 10.542 9.821 -16.267 1.00 82.12 101 ASP A CA 1
ATOM 755 C C . ASP A 1 101 ? 9.022 10.056 -16.322 1.00 82.12 101 ASP A C 1
ATOM 757 O O . ASP A 1 101 ? 8.499 10.598 -17.301 1.00 82.12 101 ASP A O 1
ATOM 761 N N . GLY A 1 102 ? 8.305 9.660 -15.270 1.00 80.69 102 GLY A N 1
ATOM 762 C CA . GLY A 1 102 ? 6.850 9.750 -15.186 1.00 80.69 102 GLY A CA 1
ATOM 763 C C . GLY A 1 102 ? 6.075 8.555 -15.751 1.00 80.69 102 GLY A C 1
ATOM 764 O O . GLY A 1 102 ? 4.840 8.612 -15.768 1.00 80.69 102 GLY A O 1
ATOM 765 N N . ASP A 1 103 ? 6.741 7.476 -16.173 1.00 86.88 103 ASP A N 1
ATOM 766 C CA . ASP A 1 103 ? 6.071 6.289 -16.710 1.00 86.88 103 ASP A CA 1
ATOM 767 C C . ASP A 1 103 ? 5.124 5.649 -15.687 1.00 86.88 103 ASP A C 1
ATOM 769 O O . ASP A 1 103 ? 5.494 5.313 -14.556 1.00 86.88 103 ASP A O 1
ATOM 773 N N . ASN A 1 104 ? 3.873 5.443 -16.099 1.00 84.75 104 ASN A N 1
ATOM 774 C CA . ASN A 1 104 ? 2.818 4.932 -15.233 1.00 84.75 104 ASN A CA 1
ATOM 775 C C . ASN A 1 104 ? 2.670 3.415 -15.398 1.00 84.75 104 ASN A C 1
ATOM 777 O O . ASN A 1 104 ? 2.324 2.933 -16.473 1.00 84.75 104 ASN A O 1
ATOM 781 N N . LEU A 1 105 ? 2.848 2.641 -14.321 1.00 84.31 105 LEU A N 1
ATOM 782 C CA . LEU A 1 105 ? 2.671 1.180 -14.373 1.00 84.31 105 LEU A CA 1
ATOM 783 C C . LEU A 1 105 ? 1.205 0.737 -14.469 1.00 84.31 105 LEU A C 1
ATOM 785 O O . LEU A 1 105 ? 0.929 -0.456 -14.547 1.00 84.31 105 LEU A O 1
ATOM 789 N N . GLY A 1 106 ? 0.247 1.657 -14.453 1.00 81.69 106 GLY A N 1
ATOM 790 C CA . GLY A 1 106 ? -1.115 1.398 -14.903 1.00 81.69 106 GLY A CA 1
ATOM 791 C C . GLY A 1 106 ? -1.203 1.181 -16.418 1.00 81.69 106 GLY A C 1
ATOM 792 O O . GLY A 1 106 ? -2.146 0.530 -16.870 1.00 81.69 106 GLY A O 1
ATOM 793 N N . ASP A 1 107 ? -0.224 1.667 -17.186 1.00 86.50 107 ASP A N 1
ATOM 794 C CA . ASP A 1 107 ? -0.131 1.450 -18.626 1.00 86.50 107 ASP A CA 1
ATOM 795 C C . ASP A 1 107 ? 0.327 0.012 -18.937 1.00 86.50 107 ASP A C 1
ATOM 797 O O . ASP A 1 107 ? 1.252 -0.536 -18.327 1.00 86.50 107 ASP A O 1
ATOM 801 N N . GLU A 1 108 ? -0.360 -0.633 -19.879 1.00 87.19 108 GLU A N 1
ATOM 802 C CA . GLU A 1 108 ? -0.033 -1.988 -20.310 1.00 87.19 108 GLU A CA 1
ATOM 803 C C . GLU A 1 108 ? 1.282 -2.034 -21.090 1.00 87.19 108 GLU A C 1
ATOM 805 O O . GLU A 1 108 ? 2.030 -2.997 -20.916 1.00 87.19 108 GLU A O 1
ATOM 810 N N . ASP A 1 109 ? 1.594 -0.999 -21.871 1.00 87.81 109 ASP A N 1
ATOM 811 C CA . ASP A 1 109 ? 2.801 -0.957 -22.696 1.00 87.81 109 ASP A CA 1
ATOM 812 C C . ASP A 1 109 ? 4.056 -0.831 -21.819 1.00 87.81 109 ASP A C 1
ATOM 814 O O . ASP A 1 109 ? 5.001 -1.610 -21.972 1.00 87.81 109 ASP A O 1
ATOM 818 N N . VAL A 1 110 ? 4.022 0.050 -20.812 1.00 87.44 110 VAL A N 1
ATOM 819 C CA . VAL A 1 110 ? 5.096 0.206 -19.809 1.00 87.44 110 VAL A CA 1
ATOM 820 C C . VAL A 1 110 ? 5.301 -1.098 -19.032 1.00 87.44 110 VAL A C 1
ATOM 822 O O . VAL A 1 110 ? 6.423 -1.587 -18.868 1.00 87.44 110 VAL A O 1
ATOM 825 N N . ARG A 1 111 ? 4.211 -1.730 -18.579 1.00 89.12 111 ARG A N 1
ATOM 826 C CA . ARG A 1 111 ? 4.288 -3.024 -17.885 1.00 89.12 111 ARG A CA 1
ATOM 827 C C . ARG A 1 111 ? 4.860 -4.122 -18.773 1.00 89.12 111 ARG A C 1
ATOM 829 O O . ARG A 1 111 ? 5.671 -4.915 -18.298 1.00 89.12 111 ARG A O 1
ATOM 836 N N . ALA A 1 112 ? 4.454 -4.185 -20.037 1.00 88.81 112 ALA A N 1
ATOM 837 C CA . ALA A 1 112 ? 4.952 -5.172 -20.985 1.00 88.81 112 ALA A CA 1
ATOM 838 C C . ALA A 1 112 ? 6.449 -4.977 -21.270 1.00 88.81 112 ALA A C 1
ATOM 840 O O . ALA A 1 112 ? 7.186 -5.966 -21.300 1.00 88.81 112 ALA A O 1
ATOM 841 N N . ALA A 1 113 ? 6.910 -3.727 -21.389 1.00 87.75 113 ALA A N 1
ATOM 842 C CA . ALA A 1 113 ? 8.326 -3.386 -21.531 1.00 87.75 113 ALA A CA 1
ATOM 843 C C . ALA A 1 113 ? 9.158 -3.881 -20.332 1.00 87.75 113 ALA A C 1
ATOM 845 O O . ALA A 1 113 ? 10.239 -4.450 -20.499 1.00 87.75 113 ALA A O 1
ATOM 846 N N . LEU A 1 114 ? 8.594 -3.788 -19.125 1.00 88.88 114 LEU A N 1
ATOM 847 C CA . LEU A 1 114 ? 9.175 -4.311 -17.885 1.00 88.88 114 LEU A CA 1
ATOM 848 C C . LEU A 1 114 ? 8.896 -5.803 -17.627 1.00 88.88 114 LEU A C 1
ATOM 850 O O . LEU A 1 114 ? 9.296 -6.335 -16.591 1.00 88.88 114 LEU A O 1
ATOM 854 N N . LYS A 1 115 ? 8.254 -6.500 -18.575 1.00 90.62 115 LYS A N 1
ATOM 855 C CA . LYS A 1 115 ? 7.921 -7.934 -18.515 1.00 90.62 115 LYS A CA 1
ATOM 856 C C . LYS A 1 115 ? 6.955 -8.297 -17.368 1.00 90.62 115 LYS A C 1
ATOM 858 O O . LYS A 1 115 ? 6.979 -9.428 -16.886 1.00 90.62 115 LYS A O 1
ATOM 863 N N . PHE A 1 116 ? 6.078 -7.372 -16.970 1.00 89.81 116 PHE A N 1
ATOM 864 C CA . PHE A 1 116 ? 5.016 -7.590 -15.982 1.00 89.81 116 PHE A CA 1
ATOM 865 C C . PHE A 1 116 ? 3.650 -7.875 -16.627 1.00 89.81 116 PHE A C 1
ATOM 867 O O . PHE A 1 116 ? 3.123 -7.104 -17.435 1.00 89.81 116 PHE A O 1
ATOM 874 N N . GLY A 1 117 ? 3.001 -8.955 -16.193 1.00 86.31 117 GLY A N 1
ATOM 875 C CA . GLY A 1 117 ? 1.593 -9.231 -16.463 1.00 86.31 117 GLY A CA 1
ATOM 876 C C . GLY A 1 117 ? 0.645 -8.286 -15.714 1.00 86.31 117 GLY A C 1
ATOM 877 O O . GLY A 1 117 ? 1.042 -7.527 -14.832 1.00 86.31 117 GLY A O 1
ATOM 878 N N . SER A 1 118 ? -0.650 -8.331 -16.040 1.00 80.69 118 SER A N 1
ATOM 879 C CA . SER A 1 118 ? -1.668 -7.435 -15.450 1.00 80.69 118 SER A CA 1
ATOM 880 C C . SER A 1 118 ? -1.964 -7.689 -13.978 1.00 80.69 118 SER A C 1
ATOM 882 O O . SER A 1 118 ? -2.65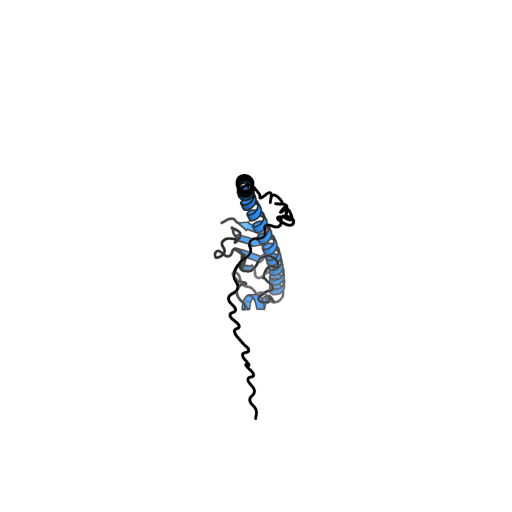1 -6.899 -13.343 1.00 80.69 118 SER A O 1
ATOM 884 N N . ARG A 1 119 ? -1.457 -8.798 -13.439 1.00 83.19 119 ARG A N 1
ATOM 885 C CA . ARG A 1 119 ? -1.700 -9.240 -12.064 1.00 83.19 119 ARG A CA 1
ATOM 886 C C . ARG A 1 119 ? -0.413 -9.407 -11.264 1.00 83.19 119 ARG A C 1
ATOM 888 O O . ARG A 1 119 ? -0.494 -9.726 -10.088 1.00 83.19 119 ARG A O 1
ATOM 895 N N . ASP A 1 120 ? 0.747 -9.196 -11.883 1.00 84.75 120 ASP A N 1
ATOM 896 C CA . ASP A 1 120 ? 2.047 -9.428 -11.240 1.00 84.75 120 ASP A CA 1
ATOM 897 C C . ASP A 1 120 ? 2.383 -8.339 -10.214 1.00 84.75 120 ASP A C 1
ATOM 899 O O . ASP A 1 120 ? 3.189 -8.560 -9.315 1.00 84.75 120 ASP A O 1
ATOM 903 N N . LEU A 1 121 ? 1.744 -7.173 -10.341 1.00 81.94 121 LEU A N 1
ATOM 904 C CA . LEU A 1 121 ? 1.884 -6.033 -9.431 1.00 81.94 121 LEU A CA 1
ATOM 905 C C . LEU A 1 121 ? 0.727 -5.927 -8.428 1.00 81.94 121 LEU A C 1
ATOM 907 O O . LEU A 1 121 ? 0.708 -5.016 -7.601 1.00 81.94 121 LEU A O 1
ATOM 911 N N . GLU A 1 122 ? -0.236 -6.848 -8.495 1.00 81.75 122 GLU A N 1
ATOM 912 C CA . GLU A 1 122 ? -1.296 -6.960 -7.499 1.00 81.75 122 GLU A CA 1
ATOM 913 C C . GLU A 1 122 ? -0.692 -7.542 -6.211 1.00 81.75 122 GLU A C 1
ATOM 915 O O . GLU A 1 122 ? 0.071 -8.511 -6.260 1.00 81.75 122 GLU A O 1
ATOM 920 N N . GLY A 1 123 ? -1.011 -6.967 -5.050 1.00 75.69 123 GLY A N 1
ATOM 921 C CA . GLY A 1 123 ? -0.562 -7.540 -3.786 1.00 75.69 123 GLY A CA 1
ATOM 922 C C . GLY A 1 123 ? -1.221 -8.895 -3.510 1.00 75.69 123 GLY A C 1
ATOM 923 O O . GLY A 1 123 ? -2.311 -9.228 -3.977 1.00 75.69 123 GLY A O 1
ATOM 924 N N . THR A 1 124 ? -0.518 -9.710 -2.735 1.00 80.75 124 THR A N 1
ATOM 925 C CA . THR A 1 124 ? -0.992 -10.989 -2.205 1.00 80.75 124 THR A CA 1
ATOM 926 C C . THR A 1 124 ? -2.081 -10.791 -1.152 1.00 80.75 124 THR A C 1
ATOM 928 O O . THR A 1 124 ? -3.015 -11.594 -1.088 1.00 80.75 124 THR A O 1
ATOM 931 N N . TYR A 1 125 ? -1.958 -9.760 -0.310 1.00 80.25 125 TYR A N 1
ATOM 932 C CA . TYR A 1 125 ? -2.892 -9.498 0.791 1.00 80.25 125 TYR A CA 1
ATOM 933 C C . TYR A 1 125 ? -3.756 -8.259 0.562 1.00 80.25 125 TYR A C 1
ATOM 935 O O . TYR A 1 125 ? -4.904 -8.236 1.011 1.00 80.25 125 TYR A O 1
ATOM 943 N N . PHE A 1 126 ? -3.224 -7.267 -0.146 1.00 80.25 126 PHE A N 1
ATOM 944 C CA . PHE A 1 126 ? -3.892 -6.011 -0.464 1.00 80.25 126 PHE A CA 1
ATOM 945 C C . PHE A 1 126 ? -3.892 -5.776 -1.971 1.00 80.25 126 PHE A C 1
ATOM 947 O O . PHE A 1 126 ? -2.919 -6.072 -2.658 1.00 80.25 126 PHE A O 1
ATOM 954 N N . GLY A 1 127 ? -5.008 -5.290 -2.502 1.00 76.06 127 GLY A N 1
ATOM 955 C CA . GLY A 1 127 ? -5.183 -5.197 -3.947 1.00 76.06 127 GLY A CA 1
ATOM 956 C C . GLY A 1 127 ? -4.762 -3.855 -4.547 1.00 76.06 127 GLY A C 1
ATOM 957 O O . GLY A 1 127 ? -4.505 -2.891 -3.833 1.00 76.06 127 GLY A O 1
ATOM 958 N N . SER A 1 128 ? -4.832 -3.741 -5.873 1.00 67.50 128 SER A N 1
ATOM 959 C CA . SER A 1 128 ? -4.742 -2.476 -6.627 1.00 67.50 128 SER A CA 1
ATOM 960 C C . SER A 1 128 ? -5.825 -1.469 -6.223 1.00 67.50 128 SER A C 1
ATOM 962 O O . SER A 1 128 ? -5.710 -0.261 -6.430 1.00 67.50 128 SER A O 1
ATOM 964 N N . ALA A 1 129 ? -6.900 -1.965 -5.612 1.00 70.94 129 ALA A N 1
ATOM 965 C CA . ALA A 1 129 ? -7.927 -1.145 -5.000 1.00 70.94 129 ALA A CA 1
ATOM 966 C C . ALA A 1 129 ? -7.470 -0.473 -3.690 1.00 70.94 129 ALA A C 1
ATOM 968 O O . ALA A 1 129 ? -8.085 0.511 -3.301 1.00 70.94 129 ALA A O 1
ATOM 969 N N . ASP A 1 130 ? -6.442 -0.983 -3.007 1.00 75.06 130 ASP A N 1
ATOM 970 C CA . ASP A 1 130 ? -5.904 -0.402 -1.771 1.00 75.06 130 ASP A CA 1
ATOM 971 C C . ASP A 1 130 ? -4.811 0.635 -2.063 1.00 75.06 130 ASP A C 1
ATOM 973 O O . ASP A 1 130 ? -4.776 1.693 -1.434 1.00 75.06 130 ASP A O 1
ATOM 977 N N . TYR A 1 131 ? -3.949 0.359 -3.042 1.00 75.81 131 TYR A N 1
ATOM 978 C CA . TYR A 1 131 ? -2.921 1.277 -3.526 1.00 75.81 131 TYR A CA 1
ATOM 979 C C . TYR A 1 131 ? -2.597 1.011 -4.997 1.00 75.81 131 TYR A C 1
ATOM 981 O O . TYR A 1 131 ? -2.676 -0.116 -5.478 1.00 75.81 131 TYR A O 1
ATOM 989 N N . THR A 1 132 ? -2.191 2.056 -5.706 1.00 81.31 132 THR A N 1
ATOM 990 C CA . THR A 1 132 ? -1.768 2.005 -7.104 1.00 81.31 132 THR A CA 1
ATOM 991 C C . THR A 1 132 ? -0.331 2.471 -7.233 1.00 81.31 132 THR A C 1
ATOM 993 O O . THR A 1 132 ? 0.111 3.386 -6.541 1.00 81.31 132 THR A O 1
ATOM 996 N N . ILE A 1 133 ? 0.409 1.848 -8.141 1.00 81.88 133 ILE A N 1
ATOM 997 C CA . ILE A 1 133 ? 1.785 2.235 -8.442 1.00 81.88 133 ILE A CA 1
ATOM 998 C C . ILE A 1 133 ? 1.718 3.231 -9.594 1.00 81.88 133 ILE A C 1
ATOM 1000 O O . ILE A 1 133 ? 1.339 2.866 -10.704 1.00 81.88 133 ILE A O 1
ATOM 1004 N N . THR A 1 134 ? 1.996 4.495 -9.291 1.00 77.00 134 THR A N 1
ATOM 1005 C CA . THR A 1 134 ? 1.600 5.633 -10.129 1.00 77.00 134 THR A CA 1
ATOM 1006 C C . THR A 1 134 ? 2.717 6.089 -11.057 1.00 77.00 134 THR A C 1
ATOM 1008 O O . THR A 1 134 ? 2.426 6.462 -12.188 1.00 77.00 134 THR A O 1
ATOM 1011 N N . SER A 1 135 ? 3.976 6.050 -10.611 1.00 76.81 135 SER A N 1
ATOM 1012 C CA . SER A 1 135 ? 5.117 6.405 -11.460 1.00 76.81 135 SER A CA 1
ATOM 1013 C C . SER A 1 135 ? 6.360 5.575 -11.161 1.00 76.81 135 SER A C 1
ATOM 1015 O O . SER A 1 135 ? 6.603 5.164 -10.018 1.00 76.81 135 SER A O 1
ATOM 1017 N N . THR A 1 136 ? 7.137 5.340 -12.215 1.00 80.50 136 THR A N 1
ATOM 1018 C CA . THR A 1 136 ? 8.558 5.014 -12.156 1.00 80.50 136 THR A CA 1
ATOM 1019 C C . THR A 1 136 ? 9.327 6.171 -12.764 1.00 80.50 136 THR A C 1
ATOM 1021 O O . THR A 1 136 ? 9.128 6.496 -13.926 1.00 80.50 136 THR A O 1
ATOM 1024 N N . ASP A 1 137 ? 10.237 6.733 -11.984 1.00 80.56 137 ASP A N 1
ATOM 1025 C CA . ASP A 1 137 ? 11.112 7.819 -12.402 1.00 80.56 137 ASP A CA 1
ATOM 1026 C C . ASP A 1 137 ? 12.539 7.280 -12.359 1.00 80.56 137 ASP A C 1
ATOM 1028 O O . ASP A 1 137 ? 13.021 6.869 -11.295 1.00 80.56 137 ASP A O 1
ATOM 1032 N N . ALA A 1 138 ? 13.202 7.196 -13.509 1.00 80.25 138 ALA A N 1
ATOM 1033 C CA . ALA A 1 138 ? 14.543 6.643 -13.596 1.00 80.25 138 ALA A CA 1
ATOM 1034 C C . ALA A 1 138 ? 15.476 7.539 -14.409 1.00 80.25 138 ALA A C 1
ATOM 1036 O O . ALA A 1 138 ? 15.161 7.943 -15.525 1.00 80.25 138 ALA A O 1
ATOM 1037 N N . ASP A 1 139 ? 16.661 7.801 -13.858 1.00 75.00 139 ASP A N 1
ATOM 1038 C CA . ASP A 1 139 ? 17.744 8.399 -14.633 1.00 75.00 139 ASP A CA 1
ATOM 1039 C C . ASP A 1 139 ? 18.186 7.402 -15.721 1.00 75.00 139 ASP A C 1
ATOM 1041 O O . ASP A 1 139 ? 18.231 6.193 -15.473 1.00 75.00 139 ASP A O 1
ATOM 1045 N N . ASN A 1 140 ? 18.587 7.902 -16.897 1.00 67.69 140 ASN A N 1
ATOM 1046 C CA . ASN A 1 140 ? 19.043 7.086 -18.040 1.00 67.69 140 ASN A CA 1
ATOM 1047 C C . ASN A 1 140 ? 20.169 6.086 -17.687 1.00 67.69 140 ASN A C 1
ATOM 1049 O O . ASN A 1 140 ? 20.376 5.103 -18.394 1.00 67.69 140 ASN A O 1
ATOM 1053 N N . ASP A 1 141 ? 20.887 6.323 -16.585 1.00 67.75 141 ASP A N 1
ATOM 1054 C CA . ASP A 1 141 ? 21.995 5.495 -16.102 1.00 67.75 141 ASP A CA 1
ATOM 1055 C C . ASP A 1 141 ? 21.555 4.404 -15.092 1.00 67.75 141 ASP A C 1
ATOM 1057 O O . ASP A 1 141 ? 22.369 3.605 -14.625 1.00 67.75 141 ASP A O 1
ATOM 1061 N N . GLY A 1 142 ? 20.271 4.361 -14.705 1.00 69.31 142 GLY A N 1
ATOM 1062 C CA . GLY A 1 142 ? 19.711 3.374 -13.769 1.00 69.31 142 GLY A CA 1
ATOM 1063 C C . GLY A 1 142 ? 20.236 3.470 -12.325 1.00 69.31 142 GLY A C 1
ATOM 1064 O O . GLY A 1 142 ? 20.049 2.543 -11.522 1.00 69.31 142 GLY A O 1
ATOM 1065 N N . GLU A 1 143 ? 20.922 4.564 -11.980 1.00 74.25 143 GLU A N 1
ATOM 1066 C CA . GLU A 1 143 ? 21.479 4.805 -10.643 1.00 74.25 143 GLU A CA 1
ATOM 1067 C C . GLU A 1 143 ? 20.415 5.316 -9.665 1.00 74.25 143 GLU A C 1
ATOM 1069 O O . GLU A 1 143 ? 20.263 4.757 -8.568 1.00 74.25 143 GLU A O 1
ATOM 1074 N N . ASN A 1 144 ? 19.613 6.297 -10.086 1.00 81.94 144 ASN A N 1
ATOM 1075 C CA . ASN A 1 144 ? 18.461 6.765 -9.327 1.00 81.94 144 ASN A CA 1
ATOM 1076 C C . ASN A 1 144 ? 17.186 6.246 -9.977 1.00 81.94 144 ASN A C 1
ATOM 1078 O O . ASN A 1 144 ? 16.846 6.619 -11.092 1.00 81.94 144 ASN A O 1
ATOM 1082 N N . ILE A 1 145 ? 16.492 5.375 -9.250 1.00 86.19 145 ILE A N 1
ATOM 1083 C CA . ILE A 1 145 ? 15.168 4.884 -9.616 1.00 86.19 145 ILE A CA 1
ATOM 1084 C C . ILE A 1 145 ? 14.263 5.189 -8.434 1.00 86.19 145 ILE A C 1
ATOM 1086 O O . ILE A 1 145 ? 14.544 4.740 -7.311 1.00 86.19 145 ILE A O 1
ATOM 1090 N N . THR A 1 146 ? 13.207 5.943 -8.699 1.00 88.69 146 THR A N 1
ATOM 1091 C CA . THR A 1 146 ? 12.174 6.314 -7.744 1.00 88.69 146 THR A CA 1
ATOM 1092 C C . THR A 1 146 ? 10.864 5.661 -8.154 1.00 88.69 146 THR A C 1
ATOM 1094 O O . THR A 1 146 ? 10.452 5.759 -9.302 1.00 88.69 146 THR A O 1
ATOM 1097 N N . ILE A 1 147 ? 10.219 4.962 -7.220 1.00 90.25 147 ILE A N 1
ATOM 1098 C CA . ILE A 1 147 ? 8.906 4.347 -7.439 1.00 90.25 147 ILE A CA 1
ATOM 1099 C C . ILE A 1 147 ? 7.907 5.017 -6.512 1.00 90.25 147 ILE A C 1
ATOM 1101 O O . ILE A 1 147 ? 8.092 4.991 -5.290 1.00 90.25 147 ILE A O 1
ATOM 1105 N N . THR A 1 148 ? 6.844 5.569 -7.087 1.00 90.12 148 THR A N 1
ATOM 1106 C CA . THR A 1 148 ? 5.777 6.234 -6.339 1.00 90.12 148 THR A CA 1
ATOM 1107 C C . THR A 1 148 ? 4.548 5.341 -6.267 1.00 90.12 148 THR A C 1
ATOM 1109 O O . THR A 1 148 ? 4.010 4.897 -7.282 1.00 90.12 148 THR A O 1
ATOM 1112 N N . VAL A 1 149 ? 4.079 5.097 -5.047 1.00 90.12 149 VAL A N 1
ATOM 1113 C CA . VAL A 1 149 ? 2.869 4.338 -4.743 1.00 90.12 149 VAL A CA 1
ATOM 1114 C C . VAL A 1 149 ? 1.871 5.260 -4.055 1.00 90.12 149 VAL A C 1
ATOM 1116 O O . VAL A 1 149 ? 2.121 5.772 -2.962 1.00 90.12 149 VAL A O 1
ATOM 1119 N N . THR A 1 150 ? 0.720 5.450 -4.684 1.00 88.56 150 THR A N 1
ATOM 1120 C CA . THR A 1 150 ? -0.348 6.324 -4.199 1.00 88.56 150 THR A CA 1
ATOM 1121 C C . THR A 1 150 ? -1.532 5.471 -3.741 1.00 88.56 150 THR A C 1
ATOM 1123 O O . THR A 1 150 ? -1.903 4.522 -4.431 1.00 88.56 150 THR A O 1
ATOM 1126 N N . PRO A 1 151 ? -2.147 5.760 -2.588 1.00 86.00 151 PRO A N 1
ATOM 1127 C CA . PRO A 1 151 ? -3.367 5.090 -2.172 1.00 86.00 151 PRO A CA 1
ATOM 1128 C C . PRO A 1 151 ? -4.520 5.454 -3.101 1.00 86.00 151 PRO A C 1
ATOM 1130 O O . PRO A 1 151 ? -4.591 6.556 -3.648 1.00 86.00 151 PRO A O 1
ATOM 1133 N N . ASN A 1 152 ? -5.455 4.526 -3.262 1.00 83.12 152 ASN A N 1
ATOM 1134 C CA . ASN A 1 152 ? -6.621 4.773 -4.092 1.00 83.12 152 ASN A CA 1
ATOM 1135 C C . ASN A 1 152 ? -7.652 5.608 -3.314 1.00 83.12 152 ASN A C 1
ATOM 1137 O O . ASN A 1 152 ? -8.311 5.105 -2.403 1.00 83.12 152 ASN A O 1
ATOM 1141 N N . SER A 1 153 ? -7.825 6.874 -3.700 1.00 72.56 153 SER A N 1
ATOM 1142 C CA . SER A 1 153 ? -8.748 7.811 -3.043 1.00 72.56 153 SER A CA 1
ATOM 1143 C C . SER A 1 153 ? -10.222 7.393 -3.103 1.00 72.56 153 SER A C 1
ATOM 1145 O O . SER A 1 153 ? -11.040 7.931 -2.358 1.00 72.56 153 SER A O 1
ATOM 1147 N N . ASP A 1 154 ? -10.577 6.428 -3.954 1.00 76.75 154 ASP A N 1
ATOM 1148 C CA . ASP A 1 154 ? -11.952 5.948 -4.097 1.00 76.75 154 ASP A CA 1
ATOM 1149 C C . ASP A 1 154 ? -12.334 4.894 -3.042 1.00 76.75 154 ASP A C 1
ATOM 1151 O O . ASP A 1 154 ? -13.488 4.445 -2.999 1.00 76.75 154 ASP A O 1
ATOM 1155 N N . LYS A 1 155 ? -11.396 4.470 -2.178 1.00 74.88 155 LYS A N 1
ATOM 1156 C CA . LYS A 1 155 ? -11.666 3.507 -1.103 1.00 74.88 155 LYS A CA 1
ATOM 1157 C C . LYS A 1 155 ? -11.642 4.152 0.285 1.00 74.88 155 LYS A C 1
ATOM 1159 O O . LYS A 1 155 ? -10.659 4.782 0.654 1.00 74.88 155 LYS A O 1
ATOM 1164 N N . PRO A 1 156 ? -12.673 3.899 1.117 1.00 70.44 156 PRO A N 1
ATOM 1165 C CA . PRO A 1 156 ? -12.751 4.449 2.472 1.00 70.44 156 PRO A CA 1
ATOM 1166 C C . PRO A 1 156 ? -11.712 3.864 3.443 1.00 70.44 156 PRO A C 1
ATOM 1168 O O . PRO A 1 156 ? -11.518 4.427 4.515 1.00 70.44 156 PRO A O 1
ATOM 1171 N N . ASP A 1 157 ? -11.081 2.743 3.082 1.00 78.00 157 ASP A N 1
ATOM 1172 C CA . ASP A 1 157 ? -10.063 2.059 3.886 1.00 78.00 157 ASP A CA 1
ATOM 1173 C C . ASP A 1 157 ? -8.671 2.122 3.230 1.00 78.00 157 ASP A C 1
ATOM 1175 O O . ASP A 1 157 ? -7.789 1.345 3.600 1.00 78.00 157 ASP A O 1
ATOM 1179 N N . ALA A 1 158 ? -8.465 2.971 2.216 1.00 81.50 158 ALA A N 1
ATOM 1180 C CA . ALA A 1 158 ? -7.135 3.171 1.651 1.00 81.50 158 ALA A CA 1
ATOM 1181 C C . ALA A 1 158 ? -6.200 3.786 2.709 1.00 81.50 158 ALA A C 1
ATOM 1183 O O . ALA A 1 158 ? -6.656 4.603 3.514 1.00 81.50 158 ALA A O 1
ATOM 1184 N N . PRO A 1 159 ? -4.916 3.390 2.739 1.00 83.25 159 PRO A N 1
ATOM 1185 C CA . PRO A 1 159 ? -3.974 3.964 3.684 1.00 83.25 159 PRO A CA 1
ATOM 1186 C C . PRO A 1 159 ? -3.761 5.447 3.358 1.00 83.25 159 PRO A C 1
ATOM 1188 O O . PRO A 1 159 ? -3.792 5.845 2.198 1.00 83.25 159 PRO A O 1
ATOM 1191 N N . GLU A 1 160 ? -3.541 6.276 4.371 1.00 84.12 160 GLU A N 1
ATOM 1192 C CA . GLU A 1 160 ? -3.268 7.700 4.161 1.00 84.12 160 GLU A CA 1
ATOM 1193 C C . GLU A 1 160 ? -1.819 7.927 3.684 1.00 84.12 160 GLU A C 1
ATOM 1195 O O . GLU A 1 160 ? -0.913 7.152 4.009 1.00 84.12 160 GLU A O 1
ATOM 1200 N N . GLY A 1 161 ? -1.595 9.008 2.928 1.00 86.81 161 GLY A N 1
ATOM 1201 C CA . GLY A 1 161 ? -0.268 9.443 2.480 1.00 86.81 161 GLY A CA 1
ATOM 1202 C C . GLY A 1 161 ? 0.155 8.941 1.098 1.00 86.81 161 GLY A C 1
ATOM 1203 O O . GLY A 1 161 ? -0.658 8.558 0.273 1.00 86.81 161 GLY A O 1
ATOM 1204 N N . THR A 1 162 ? 1.445 8.999 0.784 1.00 89.19 162 THR A N 1
ATOM 1205 C CA . THR A 1 162 ? 2.033 8.474 -0.461 1.00 89.19 162 THR A CA 1
ATOM 1206 C C . THR A 1 162 ? 3.366 7.822 -0.135 1.00 89.19 162 THR A C 1
ATOM 1208 O O . THR A 1 162 ? 4.194 8.403 0.566 1.00 89.19 162 THR A O 1
ATOM 1211 N N . GLY A 1 163 ? 3.557 6.595 -0.610 1.00 91.44 163 GLY A N 1
ATOM 1212 C CA . GLY A 1 163 ? 4.776 5.825 -0.418 1.00 91.44 163 GLY A CA 1
ATOM 1213 C C . GLY A 1 163 ? 5.741 6.058 -1.571 1.00 91.44 163 GLY A C 1
ATOM 1214 O O . GLY A 1 163 ? 5.359 5.933 -2.730 1.00 91.44 163 GLY A O 1
ATOM 1215 N N . VAL A 1 164 ? 6.992 6.378 -1.265 1.00 92.38 164 VAL A N 1
ATOM 1216 C CA . VAL A 1 164 ? 8.044 6.603 -2.256 1.00 92.38 164 VAL A CA 1
ATOM 1217 C C . VAL A 1 164 ? 9.248 5.739 -1.910 1.00 92.38 164 VAL A C 1
ATOM 1219 O O . VAL A 1 164 ? 9.826 5.844 -0.823 1.00 92.38 164 VAL A O 1
ATOM 1222 N N . LEU A 1 165 ? 9.649 4.887 -2.852 1.00 92.25 165 LEU A N 1
ATOM 1223 C CA . LEU A 1 165 ? 10.921 4.177 -2.801 1.00 92.25 165 LEU A CA 1
ATOM 1224 C C . LEU A 1 165 ? 11.963 4.982 -3.570 1.00 92.25 165 LEU A C 1
ATOM 1226 O O . LEU A 1 165 ? 11.845 5.086 -4.783 1.00 92.25 165 LEU A O 1
ATOM 1230 N N . SER A 1 166 ? 13.002 5.483 -2.902 1.00 90.25 166 SER A N 1
ATOM 1231 C CA . SER A 1 166 ? 14.118 6.187 -3.553 1.00 90.25 166 SER A CA 1
ATOM 1232 C C . SER A 1 166 ? 15.471 5.540 -3.233 1.00 90.25 166 SER A C 1
ATOM 1234 O O . SER A 1 166 ? 15.558 4.474 -2.608 1.00 90.25 166 SER A O 1
ATOM 1236 N N . SER A 1 167 ? 16.576 6.168 -3.644 1.00 84.56 167 SER A N 1
ATOM 1237 C CA . SER A 1 167 ? 17.932 5.761 -3.242 1.00 84.56 167 SER A CA 1
ATOM 1238 C C . SER A 1 167 ? 18.152 5.805 -1.724 1.00 84.56 167 SER A C 1
ATOM 1240 O O . SER A 1 167 ? 18.941 5.014 -1.210 1.00 84.56 167 SER A O 1
ATOM 1242 N N . ALA A 1 168 ? 17.405 6.644 -0.999 1.00 86.44 168 ALA A N 1
ATOM 1243 C CA . ALA A 1 168 ? 17.435 6.732 0.462 1.00 86.44 168 ALA A CA 1
ATOM 1244 C C . ALA A 1 168 ? 16.605 5.640 1.168 1.00 86.44 168 ALA A C 1
ATOM 1246 O O . ALA A 1 168 ? 16.659 5.526 2.392 1.00 86.44 168 ALA A O 1
ATOM 1247 N N . GLY A 1 169 ? 15.850 4.833 0.415 1.00 8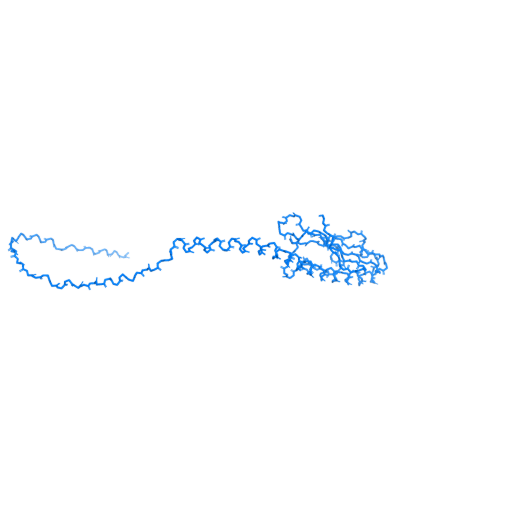8.81 169 GLY A N 1
ATOM 1248 C CA . GLY A 1 169 ? 14.969 3.790 0.935 1.00 88.81 169 GLY A CA 1
ATOM 1249 C C . GLY A 1 169 ? 13.486 4.133 0.806 1.00 88.81 169 GLY A C 1
ATOM 1250 O O . GLY A 1 169 ? 13.100 5.058 0.092 1.00 88.81 169 GLY A O 1
ATOM 1251 N N . TRP A 1 170 ? 12.653 3.330 1.467 1.00 93.12 170 TRP A N 1
ATOM 1252 C CA . TRP A 1 170 ? 11.201 3.486 1.481 1.00 93.12 170 TRP A CA 1
ATOM 1253 C C . TRP A 1 170 ? 10.775 4.533 2.509 1.00 93.12 170 TRP A C 1
ATOM 1255 O O . TRP A 1 170 ? 11.135 4.419 3.681 1.00 93.12 170 TRP A O 1
ATOM 1265 N N . ASN A 1 171 ? 9.978 5.513 2.088 1.00 92.81 171 ASN A N 1
ATOM 1266 C CA . ASN A 1 171 ? 9.390 6.520 2.966 1.00 92.81 171 ASN A CA 1
ATOM 1267 C C . ASN A 1 171 ? 7.918 6.736 2.612 1.00 92.81 171 ASN A C 1
ATOM 1269 O O . ASN A 1 171 ? 7.561 6.710 1.440 1.00 92.81 171 ASN A O 1
ATOM 1273 N N . VAL A 1 172 ? 7.076 6.980 3.615 1.00 91.31 172 VAL A N 1
ATOM 1274 C CA . VAL A 1 172 ? 5.670 7.360 3.420 1.00 91.31 172 VAL A CA 1
ATOM 1275 C C . VAL A 1 172 ? 5.507 8.799 3.883 1.00 91.31 172 VAL A C 1
ATOM 1277 O O . VAL A 1 172 ? 5.839 9.120 5.023 1.00 91.31 172 VAL A O 1
ATOM 1280 N N . THR A 1 173 ? 5.032 9.670 3.000 1.00 85.62 173 THR A N 1
ATOM 1281 C CA . THR A 1 173 ? 4.674 11.049 3.340 1.00 85.62 173 THR A CA 1
ATOM 1282 C C . THR A 1 173 ? 3.183 11.113 3.616 1.00 85.62 173 THR A C 1
ATOM 1284 O O . THR A 1 173 ? 2.388 10.835 2.720 1.00 85.62 173 THR A O 1
ATOM 1287 N N . GLU A 1 174 ? 2.805 11.463 4.840 1.00 74.44 174 GLU A N 1
ATOM 1288 C CA . GLU A 1 174 ? 1.415 11.779 5.179 1.00 74.44 174 GLU A CA 1
ATOM 1289 C C . GLU A 1 174 ? 0.989 13.048 4.416 1.00 74.44 174 GLU A C 1
ATOM 1291 O O . GLU A 1 174 ? 1.772 13.996 4.304 1.00 74.44 174 GLU A O 1
ATOM 1296 N N . SER A 1 175 ? -0.207 13.022 3.823 1.00 59.19 175 SER A N 1
ATOM 1297 C CA . SER A 1 175 ? -0.792 14.119 3.033 1.00 59.19 175 SER A CA 1
ATOM 1298 C C . SER A 1 175 ? -1.561 15.106 3.898 1.00 59.19 175 SER A C 1
ATOM 1300 O O . SER A 1 175 ? -2.346 14.610 4.737 1.00 59.19 175 SER A O 1
#

pLDDT: mean 79.54, std 13.71, range [41.78, 96.94]

Sequence (175 aa):
MSVKKGFTPTPICIQDGKTKKKNRSPISARKRQMERKLAKGFTLVELMVVILIVAILASVAIPIMRGRIDAAKWSEAAATAGTIRVAVKAALTEDPAVVEDGDNLGDEDVRAALKFGSRDLEGTYFGSADYTITSTDADNDGENITITVTPNSDKPDAPEGTGVLSSAGWNVTES

Secondary structure (DSSP, 8-state):
----------------------------------------PPPHHHHHHHHHHHHHHHHHHHHHHHHHHHHHHHHHHHHHHHHHHHHHHHHHHH-TTSS-TTB-TTSHHHHHHTT--TTTTS-SSS-TTTEEEEEEEE-TTSS-EEEEEEE-TT-TTPPSSEEEEETTEEEEE--